Protein AF-A0A139RJH0-F1 (afdb_monomer_lite)

Radius of gyration: 20.24 Å; chains: 1; bounding box: 46×38×45 Å

Secondary structure (DSSP, 8-state):
-HHHHHHHHHHS-HHHHHHHHHHHHHHHTSS-GGG-S-B--SSS-TTGGG--B-GGGGSSEEEEEETTEEEEEETTHHHHHHHHHSSTTSPPPGGG-S-SS--S---SSS-GGGGTTTS--

Foldseek 3Di:
DVPVVVVVCVVQDPVNVVVVVVVVVCVLPVDDPVRDQFDFDDVDPPVRRPQGAGPQQAPAWDFDDDPPGTDTDGPNNVRVCCSRPNPNVDDDPPVPPDDPDDDPDDDPPDDPVVCPPVVDD

pLDDT: mean 90.68, std 8.39, range [44.88, 98.12]

Organism: Streptococcus oralis (NCBI:txid1303)

InterPro domains:
  IPR007074 LicD/FKTN/FKRP, nucleotidyltransferase domain [PF04991] (4-86)

Structure (mmCIF, N/CA/C/O backbone):
data_AF-A0A139RJH0-F1
#
_entry.id   AF-A0A139RJH0-F1
#
loop_
_atom_site.group_PDB
_atom_site.id
_atom_site.type_symbol
_atom_site.label_atom_id
_atom_site.label_alt_id
_atom_site.label_comp_id
_atom_site.label_asym_id
_atom_site.label_entity_id
_atom_site.label_seq_id
_atom_site.pdbx_PDB_ins_code
_atom_site.Cartn_x
_atom_site.Cartn_y
_atom_site.Cartn_z
_atom_site.occupancy
_atom_site.B_iso_or_equiv
_atom_site.auth_seq_id
_atom_site.auth_comp_id
_atom_site.auth_asym_id
_atom_site.auth_atom_id
_atom_site.pdbx_PDB_model_num
ATOM 1 N N . MET A 1 1 ? 5.305 -3.444 26.110 1.00 56.53 1 MET A N 1
ATOM 2 C CA . MET A 1 1 ? 5.715 -2.407 25.129 1.00 56.53 1 MET A CA 1
ATOM 3 C C . MET A 1 1 ? 5.312 -0.963 25.473 1.00 56.53 1 MET A C 1
ATOM 5 O O . MET A 1 1 ? 6.025 -0.068 25.047 1.00 56.53 1 MET A O 1
ATOM 9 N N . LYS A 1 2 ? 4.251 -0.681 26.254 1.00 60.97 2 LYS A N 1
ATOM 10 C CA . LYS A 1 2 ? 3.739 0.703 26.435 1.00 60.97 2 LYS A CA 1
ATOM 11 C C . LYS A 1 2 ? 4.718 1.724 27.060 1.00 60.97 2 LYS A C 1
ATOM 13 O O . LYS A 1 2 ? 4.670 2.893 26.694 1.00 60.97 2 LYS A O 1
ATOM 18 N N . TRP A 1 3 ? 5.611 1.313 27.965 1.00 79.38 3 TRP A N 1
ATOM 19 C CA . TRP A 1 3 ? 6.509 2.241 28.678 1.00 79.38 3 TRP A CA 1
ATOM 20 C C . TRP A 1 3 ? 7.730 2.671 27.859 1.00 79.38 3 TRP A C 1
ATOM 22 O O . TRP A 1 3 ? 8.054 3.854 27.836 1.00 79.38 3 TRP A O 1
ATOM 32 N N . GLY A 1 4 ? 8.358 1.742 27.130 1.00 85.06 4 GLY A N 1
ATOM 33 C CA . GLY A 1 4 ? 9.547 2.030 26.318 1.00 85.06 4 GLY A CA 1
ATOM 34 C C . GLY A 1 4 ? 9.275 3.076 25.236 1.00 85.06 4 GLY A C 1
ATOM 35 O O . GLY A 1 4 ? 9.994 4.066 25.145 1.00 85.06 4 GLY A O 1
ATOM 36 N N . SER A 1 5 ? 8.177 2.924 24.488 1.00 83.75 5 SER A N 1
ATOM 37 C CA . SER A 1 5 ? 7.770 3.910 23.479 1.00 83.75 5 SER A CA 1
ATOM 38 C C . SER A 1 5 ? 7.428 5.264 24.102 1.00 83.75 5 SER A C 1
ATOM 40 O O . SER A 1 5 ? 7.808 6.291 23.552 1.00 83.75 5 SER A O 1
ATOM 42 N N . ARG A 1 6 ? 6.763 5.295 25.268 1.00 86.06 6 ARG A N 1
ATOM 43 C CA . ARG A 1 6 ? 6.450 6.551 25.975 1.00 86.06 6 ARG A CA 1
ATOM 44 C C . ARG A 1 6 ? 7.705 7.291 26.422 1.00 86.06 6 ARG A C 1
ATOM 46 O O . ARG A 1 6 ? 7.779 8.500 26.234 1.00 86.06 6 ARG A O 1
ATOM 53 N N . ILE A 1 7 ? 8.678 6.572 26.978 1.00 90.75 7 ILE A N 1
ATOM 54 C CA . ILE A 1 7 ? 9.951 7.147 27.426 1.00 90.75 7 ILE A CA 1
ATOM 55 C C . ILE A 1 7 ? 10.744 7.661 26.222 1.00 90.75 7 ILE A C 1
ATOM 57 O O . ILE A 1 7 ? 11.125 8.827 26.202 1.00 90.75 7 ILE A O 1
ATOM 61 N N . LEU A 1 8 ? 10.920 6.843 25.180 1.00 86.81 8 LEU A N 1
ATOM 62 C CA . LEU A 1 8 ? 11.638 7.241 23.965 1.00 86.81 8 LEU A CA 1
ATOM 63 C C . LEU A 1 8 ? 10.989 8.449 23.287 1.00 86.81 8 LEU A C 1
ATOM 65 O O . LEU A 1 8 ? 11.678 9.405 22.937 1.00 86.81 8 LEU A O 1
ATOM 69 N N . LEU A 1 9 ? 9.662 8.455 23.139 1.00 87.12 9 LEU A N 1
ATOM 70 C CA . LEU A 1 9 ? 8.956 9.606 22.584 1.00 87.12 9 LEU A CA 1
ATOM 71 C C . LEU A 1 9 ? 9.117 10.827 23.496 1.00 87.12 9 LEU A C 1
ATOM 73 O O . LEU A 1 9 ? 9.416 11.904 22.990 1.00 87.12 9 LEU A O 1
ATOM 77 N N . GLY A 1 10 ? 9.003 10.679 24.816 1.00 88.06 10 GLY A N 1
ATOM 78 C CA . GLY A 1 10 ? 9.239 11.770 25.767 1.00 88.06 10 GLY A CA 1
ATOM 79 C C . GLY A 1 10 ? 10.627 12.406 25.629 1.00 88.06 10 GLY A C 1
ATOM 80 O O . GLY A 1 10 ? 10.745 13.626 25.671 1.00 88.06 10 GLY A O 1
ATOM 81 N N . LEU A 1 11 ? 11.657 11.592 25.381 1.00 91.12 11 LEU A N 1
ATOM 82 C CA . LEU A 1 11 ? 13.046 12.034 25.216 1.00 91.12 11 LEU A CA 1
ATOM 83 C C . LEU A 1 11 ? 13.375 12.581 23.821 1.00 91.12 11 LEU A C 1
ATOM 85 O O . LEU A 1 11 ? 14.413 13.214 23.651 1.00 91.12 11 LEU A O 1
ATOM 89 N N . THR A 1 12 ? 12.525 12.342 22.819 1.00 90.56 12 THR A N 1
ATOM 90 C CA . THR A 1 12 ? 12.788 12.737 21.428 1.00 90.56 12 THR A CA 1
ATOM 91 C C . THR A 1 12 ? 11.879 13.911 21.046 1.00 90.56 12 THR A C 1
ATOM 93 O O . THR A 1 12 ? 10.703 13.682 20.747 1.00 90.56 12 THR A O 1
ATOM 96 N N . PRO A 1 13 ? 12.365 15.169 21.024 1.00 93.31 13 PRO A N 1
ATOM 97 C CA . PRO A 1 13 ? 11.547 16.332 20.677 1.00 93.31 13 PRO A CA 1
ATOM 98 C C . PRO A 1 13 ? 10.949 16.230 19.271 1.00 93.31 13 PRO A C 1
ATOM 100 O O . PRO A 1 13 ? 11.552 15.631 18.379 1.00 93.31 13 PRO A O 1
ATOM 103 N N . LYS A 1 14 ? 9.796 16.874 19.032 1.00 90.75 14 LYS A N 1
ATOM 104 C CA . LYS A 1 14 ? 9.123 16.862 17.714 1.00 90.75 14 LYS A CA 1
ATOM 105 C C . LYS A 1 14 ? 10.055 17.285 16.568 1.00 90.75 14 LYS A C 1
ATOM 107 O O . LYS A 1 14 ? 10.044 16.652 15.518 1.00 90.75 14 LYS A O 1
ATOM 112 N N . SER A 1 15 ? 10.897 18.297 16.785 1.00 93.94 15 SER A N 1
ATOM 113 C CA . SER A 1 15 ? 11.880 18.767 15.798 1.00 93.94 15 SER A CA 1
ATOM 114 C C . SER A 1 15 ? 12.915 17.697 15.441 1.00 93.94 15 SER A C 1
ATOM 116 O O . SER A 1 15 ? 13.231 17.509 14.268 1.00 93.94 15 SER A O 1
ATOM 118 N N . LEU A 1 16 ? 13.410 16.951 16.432 1.00 93.50 16 LEU A N 1
ATOM 119 C CA . LEU A 1 16 ? 14.335 15.843 16.210 1.00 93.50 16 LEU A CA 1
ATOM 120 C C . LEU A 1 16 ? 13.649 14.686 15.475 1.00 93.50 16 LEU A C 1
ATOM 122 O O . LEU A 1 16 ? 14.216 14.169 14.517 1.00 93.50 16 LEU A O 1
ATOM 126 N N . ARG A 1 17 ? 12.414 14.330 15.855 1.00 91.88 17 ARG A N 1
ATOM 127 C CA . ARG A 1 17 ? 11.625 13.309 15.142 1.00 91.88 17 ARG A CA 1
ATOM 128 C C . ARG A 1 17 ? 11.448 13.671 13.669 1.00 91.88 17 ARG A C 1
ATOM 130 O O . ARG A 1 17 ? 11.677 12.830 12.809 1.00 91.88 17 ARG A O 1
ATOM 137 N N . TYR A 1 18 ? 11.115 14.929 13.385 1.00 93.38 18 TYR A N 1
ATOM 138 C CA . TYR A 1 18 ? 10.975 15.418 12.016 1.00 93.38 18 TYR A CA 1
ATOM 139 C C . TYR A 1 18 ? 12.293 15.335 11.234 1.00 93.38 18 TYR A C 1
ATOM 141 O O . TYR A 1 18 ? 12.306 14.885 10.094 1.00 93.38 18 TYR A O 1
ATOM 149 N N . ARG A 1 19 ? 13.428 15.691 11.852 1.00 95.31 19 ARG A N 1
ATOM 150 C CA . ARG A 1 19 ? 14.755 15.547 11.224 1.00 95.31 19 ARG A CA 1
ATOM 151 C C . ARG A 1 19 ? 15.108 14.091 10.923 1.00 95.31 19 ARG A C 1
ATOM 153 O O . ARG A 1 19 ? 15.648 13.818 9.855 1.00 95.31 19 ARG A O 1
ATOM 160 N N . ILE A 1 20 ? 14.811 13.173 11.846 1.00 92.81 20 ILE A N 1
ATOM 161 C CA . ILE A 1 20 ? 15.010 11.730 11.646 1.00 92.81 20 ILE A CA 1
ATOM 162 C C . ILE A 1 20 ? 14.152 11.251 10.472 1.00 92.81 20 ILE A C 1
ATOM 164 O O . ILE A 1 20 ? 14.680 10.611 9.569 1.00 92.81 20 ILE A O 1
ATOM 168 N N . TRP A 1 21 ? 12.870 11.628 10.450 1.00 90.62 21 TRP A N 1
ATOM 169 C CA . TRP A 1 21 ? 11.945 11.294 9.368 1.00 90.62 21 TRP A CA 1
ATOM 170 C C . TRP A 1 21 ? 12.433 11.807 8.010 1.00 90.62 21 TRP A C 1
ATOM 172 O O . TRP A 1 21 ? 12.612 11.014 7.094 1.00 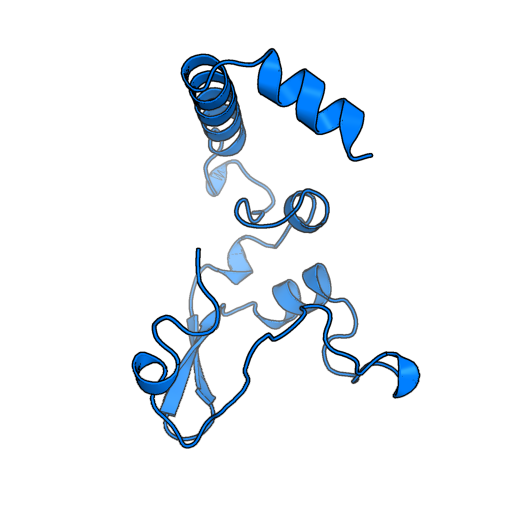90.62 21 TRP A O 1
ATOM 182 N N . LYS A 1 22 ? 12.747 13.105 7.887 1.00 94.19 22 LYS A N 1
ATOM 183 C CA . LYS A 1 22 ? 13.237 13.688 6.626 1.00 94.19 22 LYS A CA 1
ATOM 184 C C . LYS A 1 22 ? 14.547 13.058 6.155 1.00 94.19 22 LYS A C 1
ATOM 186 O O . LYS A 1 22 ? 14.768 12.958 4.952 1.00 94.19 22 LYS A O 1
ATOM 191 N N . LYS A 1 23 ? 15.425 12.646 7.079 1.00 95.44 23 LYS A N 1
ATOM 192 C CA . LYS A 1 23 ? 16.643 11.909 6.725 1.00 95.44 23 LYS A CA 1
ATOM 193 C C . LYS A 1 23 ? 16.303 10.519 6.186 1.00 95.44 23 LYS A C 1
ATOM 195 O O . LYS A 1 23 ? 16.835 10.158 5.147 1.00 95.44 23 LYS A O 1
ATOM 200 N N . ALA A 1 24 ? 15.440 9.767 6.868 1.00 91.00 24 ALA A N 1
ATOM 201 C CA . ALA A 1 24 ? 15.021 8.440 6.419 1.00 91.00 24 ALA A CA 1
ATOM 202 C C . ALA A 1 24 ? 14.351 8.506 5.040 1.00 91.00 24 ALA A C 1
ATOM 204 O O . ALA A 1 24 ? 14.772 7.801 4.135 1.00 91.00 24 ALA A O 1
ATOM 205 N N . GLU A 1 25 ? 13.407 9.431 4.858 1.00 89.88 25 GLU A N 1
ATOM 206 C CA . GLU A 1 25 ? 12.756 9.709 3.574 1.00 89.88 25 GLU A CA 1
ATOM 207 C C . GLU A 1 25 ? 13.790 9.976 2.473 1.00 89.88 25 GLU A C 1
ATOM 209 O O . GLU A 1 25 ? 13.771 9.296 1.456 1.00 89.88 25 GLU A O 1
ATOM 214 N N . LYS A 1 26 ? 14.756 10.878 2.706 1.00 93.81 26 LYS A N 1
ATOM 215 C CA . LYS A 1 26 ? 15.812 11.188 1.729 1.00 93.81 26 LYS A CA 1
ATOM 216 C C . LYS A 1 26 ? 16.642 9.963 1.332 1.00 93.81 26 LYS A C 1
ATOM 218 O O . LYS A 1 26 ? 16.982 9.831 0.162 1.00 93.81 26 LYS A O 1
ATOM 223 N N . GLU A 1 27 ? 17.016 9.114 2.288 1.00 92.94 27 GLU A N 1
ATOM 224 C CA . GLU A 1 27 ? 17.778 7.893 1.989 1.00 92.94 27 GLU A CA 1
ATOM 225 C C . GLU A 1 27 ? 16.923 6.871 1.228 1.00 92.94 27 GLU A C 1
ATOM 227 O O . GLU A 1 27 ? 17.411 6.223 0.306 1.00 92.94 27 GLU A O 1
ATOM 232 N N . MET A 1 28 ? 15.640 6.756 1.577 1.00 88.12 28 MET A N 1
ATOM 233 C CA . MET A 1 28 ? 14.709 5.804 0.968 1.00 88.12 28 MET A CA 1
ATOM 234 C C . MET A 1 28 ? 14.284 6.209 -0.447 1.00 88.12 28 MET A C 1
ATOM 236 O O . MET A 1 28 ? 14.033 5.339 -1.272 1.00 88.12 28 MET A O 1
ATOM 240 N N . THR A 1 29 ? 14.244 7.507 -0.754 1.00 90.25 29 THR A N 1
ATOM 241 C CA . THR A 1 29 ? 13.906 8.036 -2.087 1.00 90.25 29 THR A CA 1
ATOM 242 C C . THR A 1 29 ? 15.143 8.422 -2.903 1.00 90.25 29 THR A C 1
ATOM 244 O O . THR A 1 29 ? 15.036 9.194 -3.853 1.00 90.25 29 THR A O 1
ATOM 247 N N . LYS A 1 30 ? 16.338 7.974 -2.498 1.00 93.56 30 LYS A N 1
ATOM 248 C CA . LYS A 1 30 ? 17.605 8.375 -3.127 1.00 93.56 30 LYS A CA 1
ATOM 249 C C . LYS A 1 30 ? 17.759 7.847 -4.556 1.00 93.56 30 LYS A C 1
ATOM 251 O O . LYS A 1 30 ? 18.405 8.510 -5.361 1.00 93.56 30 LYS A O 1
ATOM 256 N N . TYR A 1 31 ? 17.214 6.667 -4.837 1.00 93.44 31 TYR A N 1
ATOM 257 C CA . TYR A 1 31 ? 17.360 5.974 -6.115 1.00 93.44 31 TYR A CA 1
ATOM 258 C C . TYR A 1 31 ? 16.076 6.100 -6.931 1.00 93.44 31 TYR A C 1
ATOM 260 O O . TYR A 1 31 ? 14.978 5.916 -6.404 1.00 93.44 31 TYR A O 1
ATOM 268 N N . GLY A 1 32 ? 16.218 6.436 -8.213 1.00 92.88 32 GLY A N 1
ATOM 269 C CA . GLY A 1 32 ? 15.096 6.461 -9.148 1.00 92.88 32 GLY A CA 1
ATOM 270 C C . GLY A 1 32 ? 14.724 5.064 -9.653 1.00 92.88 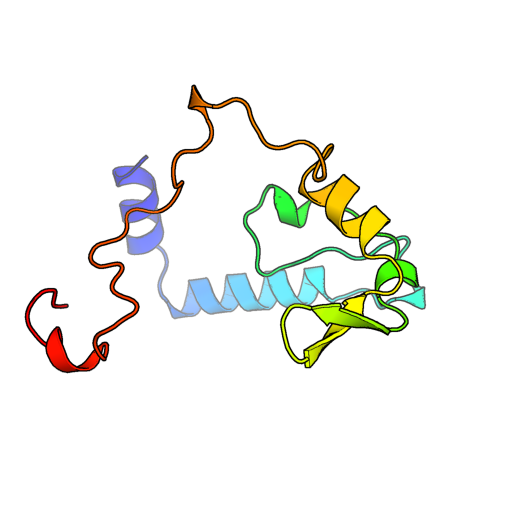32 GLY A C 1
ATOM 271 O O . GLY A 1 32 ? 15.418 4.082 -9.386 1.00 92.88 32 GLY A O 1
ATOM 272 N N . LEU A 1 33 ? 13.653 4.981 -10.450 1.00 91.88 33 LEU A N 1
ATOM 273 C CA . LEU A 1 33 ? 13.196 3.715 -11.044 1.00 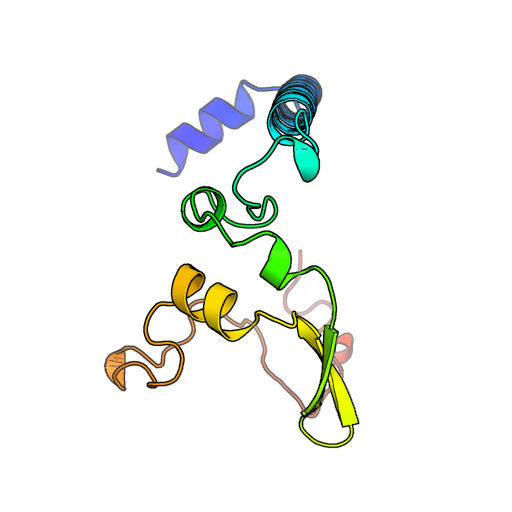91.88 33 LEU A CA 1
ATOM 274 C C . LEU A 1 33 ? 14.280 3.048 -11.906 1.00 91.88 33 LEU A C 1
ATOM 276 O O . LEU A 1 33 ? 14.469 1.844 -11.822 1.00 91.88 33 LEU A O 1
ATOM 280 N N . ALA A 1 34 ? 15.037 3.833 -12.678 1.00 93.75 34 ALA A N 1
ATOM 281 C CA . ALA A 1 34 ? 16.094 3.322 -13.556 1.00 93.75 34 ALA A CA 1
ATOM 282 C C . ALA A 1 34 ? 17.297 2.716 -12.804 1.00 93.75 34 ALA A C 1
ATOM 284 O O . ALA A 1 34 ? 18.052 1.937 -13.375 1.00 93.75 34 ALA A O 1
ATOM 285 N N . GLU A 1 35 ? 17.486 3.087 -11.536 1.00 95.81 35 GLU A N 1
ATOM 286 C CA . GLU A 1 35 ? 18.584 2.617 -10.681 1.00 95.81 35 GLU A CA 1
ATOM 287 C C . GLU A 1 35 ? 18.134 1.524 -9.702 1.00 95.81 35 GLU A C 1
ATOM 289 O O . GLU A 1 35 ? 18.931 1.055 -8.889 1.00 95.81 35 GLU A O 1
ATOM 294 N N . SER A 1 36 ? 16.858 1.136 -9.754 1.00 94.75 36 SER A N 1
ATOM 295 C CA . SER A 1 36 ? 16.244 0.206 -8.810 1.00 94.75 36 SER A CA 1
ATOM 296 C C . SER A 1 36 ? 15.829 -1.083 -9.513 1.00 94.75 36 SER A C 1
ATOM 298 O O . SER A 1 36 ? 15.366 -1.071 -10.648 1.00 94.75 36 SER A O 1
ATOM 300 N N . ASP A 1 37 ? 15.948 -2.212 -8.819 1.00 94.56 37 ASP A N 1
ATOM 301 C CA . ASP A 1 37 ? 15.468 -3.518 -9.292 1.00 94.56 37 ASP A CA 1
ATOM 302 C C . ASP A 1 37 ? 14.045 -3.844 -8.789 1.00 94.56 37 ASP A C 1
ATOM 304 O O . ASP A 1 37 ? 13.554 -4.965 -8.938 1.00 94.56 37 ASP A O 1
ATOM 308 N N . GLY A 1 38 ? 13.384 -2.866 -8.166 1.00 94.75 38 GLY A N 1
ATOM 309 C CA . GLY A 1 38 ? 12.049 -2.975 -7.600 1.00 94.75 38 GLY A CA 1
ATOM 310 C C . GLY A 1 38 ? 11.617 -1.691 -6.897 1.00 94.75 38 GLY A C 1
ATOM 311 O O . GLY A 1 38 ? 12.398 -0.757 -6.730 1.00 94.75 38 GLY A O 1
ATOM 312 N N . ILE A 1 39 ? 10.362 -1.661 -6.463 1.00 94.06 39 ILE A N 1
ATOM 313 C CA . ILE A 1 39 ? 9.775 -0.571 -5.680 1.00 94.06 39 ILE A CA 1
ATOM 314 C C . ILE A 1 39 ? 9.137 -1.133 -4.408 1.00 94.06 39 ILE A C 1
ATOM 316 O O . ILE A 1 39 ? 8.778 -2.308 -4.345 1.00 94.06 39 ILE A O 1
ATOM 320 N N . THR A 1 40 ? 9.009 -0.307 -3.374 1.00 92.81 40 THR A N 1
ATOM 321 C CA . THR A 1 40 ? 8.335 -0.666 -2.123 1.00 92.81 40 THR A CA 1
ATOM 322 C C . THR A 1 40 ? 7.443 0.472 -1.641 1.00 92.81 40 THR A C 1
ATOM 324 O O . THR A 1 40 ? 7.595 1.621 -2.061 1.00 92.81 40 THR A O 1
ATOM 327 N N . GLU A 1 41 ? 6.501 0.151 -0.762 1.00 88.50 41 GLU A N 1
ATOM 328 C CA . GLU A 1 41 ? 5.576 1.109 -0.165 1.00 88.50 41 GLU A CA 1
ATOM 329 C C . GLU A 1 41 ? 6.124 1.666 1.156 1.00 88.50 41 GLU A C 1
ATOM 331 O O . GLU A 1 41 ? 6.676 0.937 1.982 1.00 88.50 41 GLU A O 1
ATOM 336 N N . LEU A 1 42 ? 5.966 2.976 1.371 1.00 86.00 42 LEU A N 1
ATOM 337 C CA . LEU A 1 42 ? 6.490 3.669 2.560 1.00 86.00 42 LEU A CA 1
ATOM 338 C C . LEU A 1 42 ? 5.403 4.107 3.549 1.00 86.00 42 LEU A C 1
ATOM 340 O O . LEU A 1 42 ? 5.715 4.610 4.626 1.00 86.00 42 LEU A O 1
ATOM 344 N N . CYS A 1 43 ? 4.133 3.943 3.182 1.00 81.75 43 CYS A N 1
ATOM 345 C CA . CYS A 1 43 ? 2.976 4.302 4.003 1.00 81.75 43 CYS A CA 1
ATOM 346 C C . CYS A 1 43 ? 2.517 3.173 4.940 1.00 81.75 43 CYS A C 1
ATOM 348 O O . CYS A 1 43 ? 1.639 3.394 5.773 1.00 81.75 43 CYS A O 1
ATOM 350 N N . SER A 1 44 ? 3.129 1.995 4.834 1.00 84.06 44 SER A N 1
ATOM 351 C CA . SER A 1 44 ? 2.738 0.796 5.571 1.00 84.06 44 SER A CA 1
ATOM 352 C C . SER A 1 44 ? 3.732 0.462 6.684 1.00 84.06 44 SER A C 1
ATOM 354 O O . SER A 1 44 ? 4.823 1.023 6.782 1.00 84.06 44 SER A O 1
ATOM 356 N N . GLY A 1 45 ? 3.345 -0.448 7.581 1.00 83.31 45 GLY A N 1
ATOM 357 C CA . GLY A 1 45 ? 4.208 -0.858 8.688 1.00 83.31 45 GLY A CA 1
ATOM 358 C C . GLY A 1 45 ? 5.516 -1.522 8.215 1.00 83.31 45 GLY A C 1
ATOM 359 O O . GLY A 1 45 ? 5.596 -1.994 7.081 1.00 83.31 45 GLY A O 1
ATOM 360 N N . PRO A 1 46 ? 6.527 -1.666 9.097 1.00 82.62 46 PRO A N 1
ATOM 361 C CA . PRO A 1 46 ? 7.846 -2.201 8.734 1.00 82.62 46 PRO A CA 1
ATOM 362 C C . PRO A 1 46 ? 7.859 -3.598 8.098 1.00 82.62 46 PRO A C 1
ATOM 364 O O . PRO A 1 46 ? 8.879 -3.985 7.537 1.00 82.62 46 PRO A O 1
ATOM 367 N N . GLY A 1 47 ? 6.778 -4.376 8.230 1.00 85.94 47 GLY A N 1
ATOM 368 C CA . GLY A 1 47 ? 6.610 -5.640 7.510 1.00 85.94 47 GLY A CA 1
ATOM 369 C C . GLY A 1 47 ? 6.457 -5.413 6.006 1.00 85.94 47 GLY A C 1
ATOM 370 O O . GLY A 1 47 ? 7.258 -5.924 5.233 1.00 85.94 47 GLY A O 1
ATOM 371 N N . TYR A 1 48 ? 5.502 -4.570 5.614 1.00 88.19 48 TYR A N 1
ATOM 372 C CA . TYR A 1 48 ? 5.214 -4.234 4.217 1.00 88.19 48 TYR A CA 1
ATOM 373 C C . TYR A 1 48 ? 6.334 -3.429 3.553 1.00 88.19 48 TYR A C 1
ATOM 375 O O . TYR A 1 48 ? 6.651 -3.668 2.396 1.00 88.19 48 TYR A O 1
ATOM 383 N N . MET A 1 49 ? 7.021 -2.556 4.298 1.00 89.19 49 MET A N 1
ATOM 384 C CA . MET A 1 49 ? 8.169 -1.789 3.776 1.00 89.19 49 MET A CA 1
ATOM 385 C C . MET A 1 49 ? 9.357 -2.663 3.329 1.00 89.19 49 MET A C 1
ATOM 387 O O . MET A 1 49 ? 10.327 -2.155 2.771 1.00 89.19 49 MET A O 1
ATOM 391 N N . ARG A 1 50 ? 9.342 -3.967 3.636 1.00 89.38 50 ARG A N 1
ATOM 392 C CA . ARG A 1 50 ? 10.350 -4.936 3.176 1.00 89.38 50 ARG A CA 1
ATOM 393 C C . ARG A 1 50 ? 9.948 -5.628 1.879 1.00 89.38 50 ARG A C 1
ATOM 395 O O . ARG A 1 50 ? 10.795 -6.278 1.270 1.00 89.38 50 ARG A O 1
ATOM 402 N N . ASN A 1 51 ? 8.684 -5.523 1.479 1.00 94.69 51 ASN A N 1
ATOM 403 C CA . ASN A 1 51 ? 8.210 -6.105 0.237 1.00 94.69 51 ASN A CA 1
ATOM 404 C C . ASN A 1 51 ? 8.887 -5.394 -0.929 1.00 94.69 51 ASN A C 1
ATOM 406 O O . ASN A 1 51 ? 8.979 -4.168 -0.945 1.00 94.69 51 ASN A O 1
ATOM 410 N N . LYS A 1 52 ? 9.351 -6.166 -1.908 1.00 95.31 52 LYS A N 1
ATOM 411 C CA . LYS A 1 52 ? 9.895 -5.637 -3.154 1.00 95.31 52 LYS A CA 1
ATOM 412 C C . LYS A 1 52 ? 8.961 -6.033 -4.283 1.00 95.31 52 LYS A C 1
ATOM 414 O O . LYS A 1 52 ? 8.824 -7.215 -4.583 1.00 95.31 52 LYS A O 1
ATOM 419 N N . TYR A 1 53 ? 8.336 -5.040 -4.891 1.00 96.25 53 TYR A N 1
ATOM 420 C CA . TYR A 1 53 ? 7.409 -5.209 -5.997 1.00 96.25 53 TYR A CA 1
ATOM 421 C C . TYR A 1 53 ? 8.124 -4.939 -7.332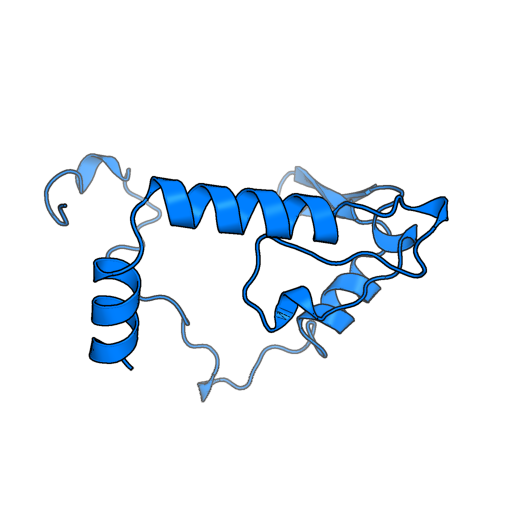 1.00 96.25 53 TYR A C 1
ATOM 423 O O . TYR A 1 53 ? 8.998 -4.064 -7.387 1.00 96.25 53 TYR A O 1
ATOM 431 N N . PRO A 1 54 ? 7.764 -5.636 -8.424 1.00 96.94 54 PRO A N 1
ATOM 432 C CA . PRO A 1 54 ? 8.257 -5.296 -9.755 1.00 96.94 54 PRO A CA 1
ATOM 433 C C . PRO A 1 54 ? 7.804 -3.888 -10.152 1.00 96.94 54 PRO A C 1
ATOM 435 O O . PRO A 1 54 ? 6.618 -3.581 -10.028 1.00 96.94 54 PRO A O 1
ATOM 438 N N . ILE A 1 55 ? 8.716 -3.062 -10.671 1.00 96.56 55 ILE A N 1
ATOM 439 C CA . ILE A 1 55 ? 8.418 -1.687 -11.120 1.00 96.56 55 ILE A CA 1
ATOM 440 C C . ILE A 1 55 ? 7.285 -1.678 -12.156 1.00 96.56 55 ILE A C 1
ATOM 442 O O . ILE A 1 55 ? 6.335 -0.912 -12.010 1.00 96.56 55 ILE A O 1
ATOM 446 N N . ALA A 1 56 ? 7.329 -2.619 -13.106 1.00 96.44 56 ALA A N 1
ATOM 447 C CA . ALA A 1 56 ? 6.311 -2.814 -14.139 1.00 96.44 56 ALA A CA 1
ATOM 448 C C . ALA A 1 56 ? 4.883 -2.983 -13.596 1.00 96.44 56 ALA A C 1
ATOM 450 O O . ALA A 1 56 ? 3.919 -2.716 -14.304 1.00 96.44 56 ALA A O 1
ATOM 451 N N . SER A 1 57 ? 4.722 -3.374 -12.326 1.00 96.88 57 SER A N 1
ATOM 452 C CA . SER A 1 57 ? 3.395 -3.518 -11.718 1.00 96.88 57 SER A CA 1
ATOM 453 C C . SER A 1 57 ? 2.631 -2.197 -11.620 1.00 96.88 57 SER A C 1
ATOM 455 O O . SER A 1 57 ? 1.410 -2.224 -11.483 1.00 96.88 57 SER A O 1
ATOM 457 N N . PHE A 1 58 ? 3.341 -1.065 -11.689 1.00 95.62 58 PHE A N 1
ATOM 458 C CA . PHE A 1 58 ? 2.809 0.285 -11.499 1.00 95.62 58 PHE A CA 1
ATOM 459 C C . PHE A 1 58 ? 3.038 1.207 -12.706 1.00 95.62 58 PHE A C 1
ATOM 461 O O . PHE A 1 58 ? 2.825 2.411 -12.590 1.00 95.62 58 PHE A O 1
ATOM 468 N N . GLU A 1 59 ? 3.503 0.678 -13.842 1.00 95.94 59 GLU A N 1
ATOM 469 C CA . GLU A 1 59 ? 3.784 1.484 -15.043 1.00 95.94 59 GLU A CA 1
ATOM 470 C C . GLU A 1 59 ? 2.514 1.984 -15.737 1.00 95.94 59 GLU A C 1
ATOM 472 O O . GLU A 1 59 ? 2.547 3.016 -16.404 1.00 95.94 59 GLU A O 1
ATOM 477 N N . ASP A 1 60 ? 1.400 1.278 -15.550 1.00 97.94 60 ASP A N 1
ATOM 478 C CA . ASP A 1 60 ? 0.102 1.645 -16.101 1.00 97.94 60 ASP A CA 1
ATOM 479 C C . ASP A 1 60 ? -1.039 1.180 -15.183 1.00 97.94 60 ASP A C 1
ATOM 481 O O . ASP A 1 60 ? -0.828 0.536 -14.145 1.00 97.94 60 ASP A O 1
ATOM 485 N N . ASN A 1 61 ? -2.264 1.507 -15.576 1.00 97.31 61 ASN A N 1
ATOM 486 C CA . ASN A 1 61 ? -3.489 1.112 -14.911 1.00 97.31 61 ASN A CA 1
ATOM 487 C C . ASN A 1 61 ? -4.439 0.367 -15.858 1.00 97.31 61 ASN A C 1
ATOM 489 O O . ASN A 1 61 ? -4.443 0.559 -17.069 1.00 97.31 61 ASN A O 1
ATOM 493 N N . LEU A 1 62 ? -5.261 -0.493 -15.267 1.00 97.75 62 LEU A N 1
ATOM 494 C CA . LEU A 1 62 ? -6.369 -1.170 -15.923 1.00 97.75 62 LEU A CA 1
ATOM 495 C C . LEU A 1 62 ? -7.663 -0.650 -15.314 1.00 97.75 62 LEU A C 1
ATOM 497 O O . LEU A 1 62 ? -7.798 -0.628 -14.092 1.00 97.75 62 LEU A O 1
ATOM 501 N N . PHE A 1 63 ? -8.621 -0.273 -16.152 1.00 98.06 63 PHE A N 1
ATOM 502 C CA . PHE A 1 63 ? -9.979 0.002 -15.702 1.00 98.06 63 PHE A CA 1
ATOM 503 C C . PHE A 1 63 ? -10.760 -1.303 -15.702 1.00 98.06 63 PHE A C 1
ATOM 505 O O . PHE A 1 63 ? -10.902 -1.944 -16.743 1.00 98.06 63 PHE A O 1
ATOM 512 N N . LEU A 1 64 ? -11.224 -1.717 -14.524 1.00 97.00 64 LEU A N 1
ATOM 513 C CA . LEU A 1 64 ? -12.064 -2.898 -14.371 1.00 97.00 64 LEU A CA 1
ATOM 514 C C . LEU A 1 64 ? -13.425 -2.516 -13.782 1.00 97.00 64 LEU A C 1
ATOM 516 O O . LEU A 1 64 ? -13.488 -1.617 -12.937 1.00 97.00 64 LEU A O 1
ATOM 520 N N . PRO A 1 65 ? -14.504 -3.220 -14.167 1.00 97.81 65 PRO A N 1
ATOM 521 C CA . PRO A 1 65 ? -15.792 -3.087 -13.506 1.00 97.81 65 PRO A CA 1
ATOM 522 C C . PRO A 1 65 ? -15.665 -3.444 -12.024 1.00 97.81 65 PRO A C 1
ATOM 524 O O . PRO A 1 65 ? -15.244 -4.546 -11.669 1.00 97.81 65 PRO A O 1
ATOM 527 N N . PHE A 1 66 ? -16.053 -2.516 -11.160 1.00 96.69 66 PHE A N 1
ATOM 528 C CA . PHE A 1 66 ? -16.143 -2.720 -9.726 1.00 96.69 66 PHE A CA 1
ATOM 529 C C . PHE A 1 66 ? -17.431 -2.073 -9.225 1.00 96.69 66 PHE A C 1
ATOM 531 O O . PHE A 1 66 ? -17.615 -0.858 -9.301 1.00 96.69 66 PHE A O 1
ATOM 538 N N . GLU A 1 67 ? -18.344 -2.915 -8.742 1.00 94.81 67 GLU A N 1
ATOM 539 C CA . GLU A 1 67 ? -19.716 -2.523 -8.417 1.00 94.81 67 GLU A CA 1
ATOM 540 C C . GLU A 1 67 ? -20.399 -1.805 -9.601 1.00 94.81 67 GLU A C 1
ATOM 542 O O . GLU A 1 67 ? -20.517 -2.378 -10.684 1.00 94.81 67 GLU A O 1
ATOM 547 N N . GLY A 1 68 ? -20.879 -0.574 -9.404 1.00 96.44 68 GLY A N 1
ATOM 548 C CA . GLY A 1 68 ? -21.601 0.213 -10.406 1.00 96.44 68 GLY A CA 1
ATOM 549 C C . GLY A 1 68 ? -20.732 1.143 -11.260 1.00 96.44 68 GLY A C 1
ATOM 550 O O . GLY A 1 68 ? -21.284 2.014 -11.928 1.00 96.44 68 GLY A O 1
ATOM 551 N N . THR A 1 69 ? -19.402 1.024 -11.215 1.00 97.25 69 THR A N 1
ATOM 552 C CA . THR A 1 69 ? -18.475 1.907 -11.945 1.00 97.25 69 THR A CA 1
ATOM 553 C C . THR A 1 69 ? -17.241 1.149 -12.434 1.00 97.25 69 THR A C 1
ATOM 555 O O . THR A 1 69 ? -17.000 0.009 -12.045 1.00 97.25 69 THR A O 1
ATOM 558 N N . GLU A 1 70 ? -16.433 1.777 -13.284 1.00 98.06 70 GLU A N 1
ATOM 559 C CA . GLU A 1 70 ? -15.078 1.306 -13.576 1.00 98.06 70 GLU A CA 1
ATOM 560 C C . GLU A 1 70 ? -14.083 1.943 -12.603 1.00 98.06 70 GLU A C 1
ATOM 562 O O . GLU A 1 70 ? -14.163 3.142 -12.323 1.00 98.06 70 GLU A O 1
ATOM 567 N N . MET A 1 71 ? -13.150 1.142 -12.087 1.00 97.88 71 MET A N 1
ATOM 568 C CA . MET A 1 71 ? -12.097 1.590 -11.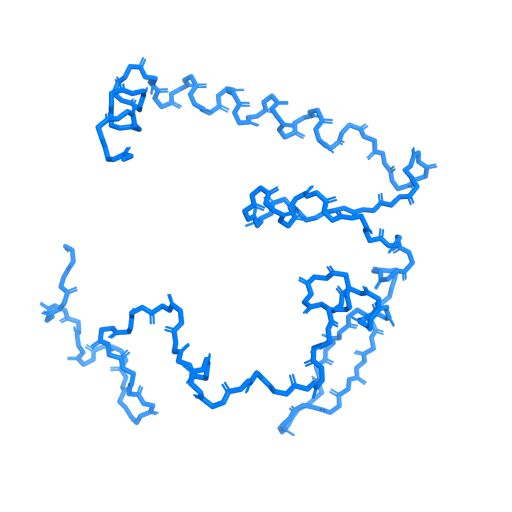177 1.00 97.88 71 MET A CA 1
ATOM 569 C C . MET A 1 71 ? -10.715 1.301 -11.771 1.00 97.88 71 MET A C 1
ATOM 571 O O . MET A 1 71 ? -10.500 0.197 -12.281 1.00 97.88 71 MET A O 1
ATOM 575 N N . PRO A 1 72 ? -9.765 2.250 -11.688 1.00 97.81 72 PRO A N 1
ATOM 576 C CA . PRO A 1 72 ? -8.391 2.008 -12.091 1.00 97.81 72 PRO A CA 1
ATOM 577 C C . PRO A 1 72 ? -7.674 1.162 -11.035 1.00 97.81 72 PRO A C 1
ATOM 579 O O . PRO A 1 72 ? -7.699 1.471 -9.843 1.00 97.81 72 PRO A O 1
ATOM 582 N N . ILE A 1 73 ? -6.976 0.125 -11.480 1.00 97.19 73 ILE A N 1
ATOM 583 C CA . ILE A 1 73 ? -6.079 -0.685 -10.652 1.00 97.19 73 ILE A CA 1
ATOM 584 C C . ILE A 1 73 ? -4.694 -0.772 -11.301 1.00 97.19 73 ILE A C 1
ATOM 586 O O . ILE A 1 73 ? -4.592 -0.599 -12.514 1.00 97.19 73 ILE A O 1
ATOM 590 N N . PRO A 1 74 ? -3.617 -1.060 -10.547 1.00 97.19 74 PRO A N 1
ATOM 591 C CA . PRO A 1 74 ? -2.294 -1.250 -11.137 1.00 97.19 74 PRO A CA 1
ATOM 592 C C . PRO A 1 74 ? -2.286 -2.399 -12.154 1.00 97.19 74 PRO A C 1
ATOM 594 O O . PRO A 1 74 ? -2.860 -3.458 -11.896 1.00 97.19 74 PRO A O 1
ATOM 597 N N . VAL A 1 75 ? -1.592 -2.233 -13.282 1.00 98.12 75 VAL A N 1
ATOM 598 C CA . VAL A 1 75 ? -1.497 -3.278 -14.319 1.00 98.12 75 VAL A CA 1
ATOM 599 C C . VAL A 1 75 ? -0.928 -4.602 -13.790 1.00 98.12 75 VAL A C 1
ATOM 601 O O . VAL A 1 75 ? -1.357 -5.673 -14.212 1.00 98.12 75 VAL A O 1
ATOM 604 N N . GLY A 1 76 ? -0.024 -4.554 -12.806 1.00 97.88 76 GLY A N 1
ATOM 605 C CA . GLY A 1 76 ? 0.498 -5.738 -12.115 1.00 97.88 76 GLY A CA 1
ATOM 606 C C . GLY A 1 76 ? -0.169 -6.026 -10.772 1.00 97.88 76 GLY A C 1
ATOM 607 O O . GLY A 1 76 ? 0.516 -6.481 -9.854 1.00 97.88 76 GLY A O 1
ATOM 608 N N . TYR A 1 77 ? -1.473 -5.759 -10.629 1.00 97.38 77 TYR A N 1
ATOM 609 C CA . TYR A 1 77 ? -2.209 -5.966 -9.375 1.00 97.38 77 TYR A CA 1
ATOM 610 C C . TYR A 1 77 ? -1.994 -7.365 -8.771 1.00 97.38 77 TYR A C 1
ATOM 612 O O . TYR A 1 77 ? -1.822 -7.474 -7.561 1.00 97.38 77 TYR A O 1
ATOM 620 N N . ASP A 1 78 ? -1.938 -8.431 -9.581 1.00 97.81 78 ASP A N 1
ATOM 621 C CA . ASP A 1 78 ? -1.753 -9.796 -9.067 1.00 97.81 78 ASP A CA 1
ATOM 622 C C . ASP A 1 78 ? -0.382 -9.965 -8.394 1.00 97.81 78 ASP A C 1
ATOM 624 O O . ASP A 1 78 ? -0.295 -10.501 -7.290 1.00 97.81 78 ASP A O 1
ATOM 628 N N . ALA A 1 79 ? 0.687 -9.430 -8.995 1.00 97.56 79 ALA A N 1
ATOM 629 C CA . ALA A 1 79 ? 2.028 -9.472 -8.410 1.00 97.56 79 ALA A CA 1
ATOM 630 C C . ALA A 1 79 ? 2.089 -8.695 -7.087 1.00 97.56 79 ALA A C 1
ATOM 632 O O . ALA A 1 79 ? 2.698 -9.159 -6.118 1.00 97.56 79 ALA A O 1
ATOM 633 N N . TYR A 1 80 ? 1.424 -7.537 -7.032 1.00 96.12 80 TYR A N 1
ATOM 634 C CA . TYR A 1 80 ? 1.299 -6.752 -5.808 1.00 96.12 80 TYR A CA 1
ATOM 635 C C . TYR A 1 80 ? 0.555 -7.531 -4.716 1.00 96.12 80 TYR A C 1
ATOM 637 O O . TYR A 1 80 ? 1.104 -7.745 -3.635 1.00 96.12 80 TYR A O 1
ATOM 645 N N . LEU A 1 81 ? -0.654 -8.020 -5.009 1.00 96.31 81 LEU A N 1
ATOM 646 C CA . LEU A 1 81 ? -1.516 -8.690 -4.033 1.00 96.31 81 LEU A CA 1
ATOM 647 C C . LEU A 1 81 ? -0.904 -9.997 -3.522 1.00 96.31 81 LEU A C 1
ATOM 649 O O . LEU A 1 81 ? -0.956 -10.262 -2.323 1.00 96.31 81 LEU A O 1
ATOM 653 N N . ARG A 1 82 ? -0.247 -10.783 -4.384 1.00 97.12 82 ARG A N 1
ATOM 654 C CA . ARG A 1 82 ? 0.480 -11.989 -3.953 1.00 97.12 82 ARG A CA 1
ATOM 655 C C . ARG A 1 82 ? 1.664 -11.676 -3.055 1.00 97.12 82 ARG A C 1
ATOM 657 O O . ARG A 1 82 ? 1.907 -12.402 -2.097 1.00 97.12 82 ARG A O 1
ATOM 664 N N . THR A 1 83 ? 2.393 -10.603 -3.345 1.00 95.88 83 THR A N 1
ATOM 665 C CA . THR A 1 83 ? 3.535 -10.189 -2.521 1.00 95.88 83 THR A CA 1
ATOM 666 C C . THR A 1 83 ? 3.068 -9.660 -1.163 1.00 95.88 83 THR A C 1
ATOM 668 O O . THR A 1 83 ? 3.665 -9.983 -0.140 1.00 95.88 83 THR A O 1
ATOM 671 N N . ALA A 1 84 ? 1.991 -8.872 -1.139 1.00 93.75 84 ALA A N 1
ATOM 672 C CA . ALA A 1 84 ? 1.469 -8.248 0.071 1.00 93.75 84 ALA A CA 1
ATOM 673 C C . ALA A 1 84 ? 0.683 -9.222 0.967 1.00 93.75 84 ALA A C 1
ATOM 675 O O . ALA A 1 84 ? 0.846 -9.202 2.186 1.00 93.75 84 ALA A O 1
ATOM 676 N N . PHE A 1 85 ? -0.150 -10.077 0.370 1.00 92.12 85 PHE A N 1
ATOM 677 C CA . PHE A 1 85 ? -1.160 -10.870 1.081 1.00 92.12 85 PHE A CA 1
ATOM 678 C C . PHE A 1 85 ? -1.027 -12.386 0.878 1.00 92.12 85 PHE A C 1
ATOM 680 O O . PHE A 1 85 ? -1.703 -13.154 1.559 1.00 92.12 85 PHE A O 1
ATOM 687 N N . GLY A 1 86 ? -0.149 -12.848 -0.018 1.00 94.56 86 GLY A N 1
ATOM 688 C CA . GLY A 1 86 ? 0.006 -14.269 -0.323 1.00 94.56 86 GLY A CA 1
ATOM 689 C C . GLY A 1 86 ? -1.158 -14.811 -1.155 1.00 94.56 86 GLY A C 1
ATOM 690 O O . GLY A 1 86 ? -1.413 -14.345 -2.267 1.00 94.56 86 GLY A O 1
ATOM 691 N N . ASP A 1 87 ? -1.854 -15.823 -0.639 1.00 96.50 87 ASP A N 1
ATOM 692 C CA . ASP A 1 87 ? -3.059 -16.359 -1.279 1.00 96.50 87 ASP A CA 1
ATOM 693 C C . ASP A 1 87 ? -4.271 -15.454 -1.009 1.00 96.50 87 ASP A C 1
ATOM 695 O O . ASP A 1 87 ? -5.102 -15.724 -0.147 1.00 96.50 87 ASP A O 1
ATOM 699 N N . TYR A 1 88 ? -4.330 -14.337 -1.731 1.00 95.44 88 TYR A N 1
ATOM 700 C CA . TYR A 1 88 ? -5.319 -13.279 -1.510 1.00 95.44 88 TYR A CA 1
ATOM 701 C C . TYR A 1 88 ? -6.722 -13.598 -2.049 1.00 95.44 88 TYR A C 1
ATOM 703 O O . TYR A 1 88 ? -7.673 -12.889 -1.727 1.00 95.44 88 TYR A O 1
ATOM 711 N N . MET A 1 89 ? -6.858 -14.633 -2.884 1.00 96.12 89 MET A N 1
ATOM 712 C CA . MET A 1 89 ? -8.135 -15.012 -3.506 1.00 96.12 89 MET A CA 1
ATOM 713 C C . MET A 1 89 ? -8.915 -16.030 -2.674 1.00 96.12 89 MET A C 1
ATOM 715 O O . MET A 1 89 ? -10.121 -16.183 -2.867 1.00 96.12 89 MET A O 1
ATOM 719 N N . THR A 1 90 ? -8.244 -16.715 -1.749 1.00 96.44 90 THR A N 1
ATOM 720 C CA . THR A 1 90 ? -8.884 -17.642 -0.819 1.00 96.44 90 THR A CA 1
ATOM 721 C C . THR A 1 90 ? -9.246 -16.890 0.462 1.00 96.44 90 THR A C 1
ATOM 723 O O . THR A 1 90 ? -8.351 -16.393 1.151 1.00 96.44 90 THR A O 1
ATOM 726 N N . PRO A 1 91 ? -10.537 -16.807 0.833 1.00 93.38 91 PRO A N 1
ATOM 727 C CA . PRO A 1 91 ? -10.926 -16.218 2.106 1.00 93.38 91 PRO A CA 1
ATOM 728 C C . PRO A 1 91 ? -10.234 -16.930 3.278 1.00 93.38 91 PRO A C 1
ATOM 730 O O . PRO A 1 91 ? -10.073 -18.155 3.243 1.00 93.38 91 PRO A O 1
ATOM 733 N N . PRO A 1 92 ? -9.855 -16.209 4.347 1.00 92.00 92 PRO A N 1
ATOM 734 C CA . PRO A 1 92 ? -9.276 -16.850 5.516 1.00 92.00 92 PRO A CA 1
ATOM 735 C C . PRO A 1 92 ? -10.297 -17.802 6.173 1.00 92.00 92 PRO A C 1
ATOM 737 O O . PRO A 1 92 ? -11.506 -17.642 5.982 1.00 92.00 92 PRO A O 1
ATOM 740 N N . PRO A 1 93 ? -9.845 -18.781 6.976 1.00 95.19 93 PRO A N 1
ATOM 741 C CA . PRO A 1 93 ? -10.725 -19.630 7.781 1.00 95.19 93 PRO A CA 1
ATOM 742 C C . PRO A 1 93 ? -11.743 -18.826 8.608 1.00 95.19 93 PRO A C 1
ATOM 744 O O . PRO A 1 93 ? -11.447 -17.709 9.029 1.00 95.19 93 PRO A O 1
ATOM 747 N N . ALA A 1 94 ? -12.934 -19.385 8.853 1.00 95.31 94 ALA A N 1
ATOM 748 C CA . ALA A 1 94 ? -14.057 -18.668 9.474 1.00 95.31 94 ALA A CA 1
ATOM 749 C C . ALA A 1 94 ? -13.728 -18.059 10.852 1.00 95.31 94 ALA A C 1
ATOM 751 O O . ALA A 1 94 ? -14.173 -16.962 11.166 1.00 95.31 94 ALA A O 1
ATOM 752 N N . ASP A 1 95 ? -12.895 -18.728 11.650 1.00 95.06 95 ASP A N 1
ATOM 753 C CA . ASP A 1 95 ? -12.411 -18.245 12.951 1.00 95.06 95 ASP A CA 1
ATOM 754 C C . ASP A 1 95 ? -11.472 -17.031 12.844 1.00 95.06 95 ASP A C 1
ATOM 756 O O . ASP A 1 95 ? -11.248 -16.324 13.826 1.00 95.06 95 ASP A O 1
ATOM 760 N N . LYS A 1 96 ? -10.936 -16.774 11.647 1.00 91.94 96 LYS A N 1
ATOM 761 C CA . LYS A 1 96 ? -10.077 -15.633 11.315 1.00 91.94 96 LYS A CA 1
ATOM 762 C C . LYS A 1 96 ? -10.783 -14.567 10.480 1.00 91.94 96 LYS A C 1
ATOM 764 O O . LYS A 1 96 ? -10.178 -13.533 10.212 1.00 91.94 96 LYS A O 1
ATOM 769 N N . GLN A 1 97 ? -12.046 -14.769 10.102 1.00 92.00 97 GLN A N 1
ATOM 770 C CA . GLN A 1 97 ? -12.886 -13.749 9.458 1.00 92.00 97 GLN A CA 1
ATOM 771 C C . GLN A 1 97 ? -13.439 -12.763 10.501 1.00 92.00 97 GLN A C 1
ATOM 773 O O . GLN A 1 97 ? -14.638 -12.510 10.579 1.00 92.00 97 GLN A O 1
ATOM 778 N N . VAL A 1 98 ? -12.550 -12.225 11.338 1.00 88.25 98 VAL A N 1
ATOM 779 C CA . VAL A 1 98 ? -12.867 -11.238 12.374 1.00 88.25 98 VAL A CA 1
ATOM 780 C C . VAL A 1 98 ? -12.150 -9.921 12.061 1.00 88.25 98 VAL A C 1
ATOM 782 O O . VAL A 1 98 ? -11.005 -9.953 11.601 1.00 88.25 98 VAL A O 1
ATOM 785 N N . PRO A 1 99 ? -12.779 -8.754 12.287 1.00 85.94 99 PRO A N 1
ATOM 786 C CA . PRO A 1 99 ? -12.132 -7.468 12.047 1.00 85.94 99 PRO A CA 1
ATOM 787 C C . PRO A 1 99 ? -10.837 -7.308 12.856 1.00 85.94 99 PRO A C 1
ATOM 789 O O . PRO A 1 99 ? -10.793 -7.595 14.049 1.00 85.94 99 PRO A O 1
ATOM 792 N N . HIS A 1 100 ? -9.781 -6.800 12.216 1.00 83.31 100 HIS A N 1
ATOM 793 C CA . HIS A 1 100 ? -8.530 -6.428 12.895 1.00 83.31 100 HIS A CA 1
ATOM 794 C C . HIS A 1 100 ? -8.583 -5.045 13.556 1.00 83.31 100 HIS A C 1
ATOM 796 O O . HIS A 1 100 ? -7.687 -4.685 14.322 1.00 83.31 100 HIS A O 1
ATOM 802 N N . HIS A 1 101 ? -9.589 -4.246 13.212 1.00 83.44 101 HIS A N 1
ATOM 803 C CA . HIS A 1 101 ? -9.802 -2.913 13.749 1.00 83.44 101 HIS A CA 1
ATOM 804 C C . HIS A 1 101 ? -11.070 -2.912 14.587 1.00 83.44 101 HIS A C 1
ATOM 806 O O . HIS A 1 101 ? -12.106 -3.413 14.148 1.00 83.44 101 HIS A O 1
ATOM 812 N N . ASP A 1 102 ? -10.980 -2.317 15.771 1.00 82.56 102 ASP A N 1
ATOM 813 C CA . ASP A 1 102 ? -12.151 -2.049 16.588 1.00 82.56 102 ASP A CA 1
ATOM 814 C C . ASP A 1 102 ? -12.957 -0.934 15.912 1.00 82.56 102 ASP A C 1
ATOM 816 O O . ASP A 1 102 ? -12.453 0.172 15.694 1.00 82.56 102 ASP A O 1
ATOM 820 N N . ALA A 1 103 ? -14.207 -1.225 15.560 1.00 83.69 103 ALA A N 1
ATOM 821 C CA . ALA A 1 103 ? -15.151 -0.211 15.119 1.00 83.69 103 ALA A CA 1
ATOM 822 C C . ALA A 1 103 ? -15.935 0.296 16.333 1.00 83.69 103 ALA A C 1
ATOM 824 O O . ALA A 1 103 ? -16.485 -0.495 17.098 1.00 83.69 103 ALA A O 1
ATOM 825 N N . ILE A 1 104 ? -15.994 1.617 16.502 1.00 83.94 104 ILE A N 1
ATOM 826 C CA . ILE A 1 104 ? -16.848 2.240 17.522 1.00 83.94 104 ILE A CA 1
ATOM 827 C C . ILE A 1 104 ? -18.301 2.275 17.021 1.00 83.94 104 ILE A C 1
ATOM 829 O O . ILE A 1 104 ? -19.215 1.937 17.766 1.00 83.94 104 ILE A O 1
ATOM 833 N N . ILE A 1 105 ? -18.502 2.637 15.748 1.00 87.50 105 ILE A N 1
ATOM 834 C CA . ILE A 1 105 ? -19.792 2.627 15.045 1.00 87.50 105 ILE A CA 1
ATOM 835 C C . ILE A 1 105 ? -19.553 2.150 13.611 1.00 87.50 105 ILE A C 1
ATOM 837 O O . ILE A 1 105 ? -18.598 2.587 12.968 1.00 87.50 105 ILE A O 1
ATOM 841 N N . ALA A 1 106 ? -20.436 1.288 13.112 1.00 87.25 106 ALA A N 1
ATOM 842 C CA . ALA A 1 106 ? -20.521 0.898 11.709 1.00 87.25 106 ALA A CA 1
ATOM 843 C C . ALA A 1 106 ? -21.999 0.949 11.284 1.00 87.25 106 ALA A C 1
ATOM 845 O O . ALA A 1 106 ? -22.704 -0.054 11.354 1.00 87.25 106 ALA A O 1
ATOM 846 N N . ASP A 1 107 ? -22.468 2.143 10.918 1.00 90.25 107 ASP A N 1
ATOM 847 C CA . ASP A 1 107 ? -23.830 2.408 10.444 1.00 90.25 107 ASP A CA 1
ATOM 848 C C . ASP A 1 107 ? -23.739 2.938 9.006 1.00 90.25 107 ASP A C 1
ATOM 850 O O . ASP A 1 107 ? -22.997 3.886 8.740 1.00 90.25 107 ASP A O 1
ATOM 854 N N . MET A 1 108 ? -24.422 2.271 8.076 1.00 90.75 108 MET A N 1
ATOM 855 C CA . MET A 1 108 ? -24.440 2.638 6.654 1.00 90.75 108 MET A CA 1
ATOM 856 C C . MET A 1 108 ? -25.704 3.415 6.263 1.00 90.75 108 MET A C 1
ATOM 858 O O . MET A 1 108 ? -25.797 3.885 5.131 1.00 90.75 108 MET A O 1
ATOM 862 N N . ASP A 1 109 ? -26.663 3.548 7.179 1.00 95.88 109 ASP A N 1
ATOM 863 C CA . ASP A 1 109 ? -27.958 4.187 6.952 1.00 95.88 109 ASP A CA 1
ATOM 864 C C . ASP A 1 109 ? -27.966 5.641 7.449 1.00 95.88 109 ASP A C 1
ATOM 866 O O . ASP A 1 109 ? -28.669 6.492 6.898 1.00 95.88 109 ASP A O 1
ATOM 870 N N . LYS A 1 110 ? -27.177 5.943 8.487 1.00 93.12 110 LYS A N 1
ATOM 871 C CA . LYS A 1 110 ? -27.117 7.260 9.135 1.00 93.12 110 LYS A CA 1
ATOM 872 C C . LYS A 1 110 ? -25.825 8.010 8.841 1.00 93.12 110 LYS A C 1
ATOM 874 O O . LYS A 1 110 ? -24.740 7.445 8.730 1.00 93.12 110 LYS A O 1
ATOM 879 N N . SER A 1 111 ? -25.926 9.337 8.768 1.00 91.12 111 SER A N 1
ATOM 880 C CA . SER A 1 111 ? -24.757 10.201 8.569 1.00 91.12 111 SER A CA 1
ATOM 881 C C . SER A 1 111 ? -23.856 10.208 9.807 1.00 91.12 111 SER A C 1
ATOM 883 O O . SER A 1 111 ? -24.346 10.312 10.932 1.00 91.12 111 SER A O 1
ATOM 885 N N . TYR A 1 112 ? -22.529 10.247 9.614 1.00 89.19 112 TYR A N 1
ATOM 886 C CA . TYR A 1 112 ? -21.556 10.372 10.714 1.00 89.19 112 TYR A CA 1
ATOM 887 C C . TYR A 1 112 ? -21.836 11.578 11.633 1.00 89.19 112 TYR A C 1
ATOM 889 O O . TYR A 1 112 ? -21.435 11.597 12.796 1.00 89.19 112 TYR A O 1
ATOM 897 N N . THR A 1 113 ? -22.518 12.603 11.108 1.00 90.69 113 THR A N 1
ATOM 898 C CA . THR A 1 113 ? -22.900 13.807 11.850 1.00 90.69 113 THR A CA 1
ATOM 899 C C . THR A 1 113 ? -23.857 13.529 13.002 1.00 90.69 113 THR A C 1
ATOM 901 O O . THR A 1 113 ? -23.847 14.297 13.958 1.00 90.69 113 THR A O 1
ATOM 904 N N . GLU A 1 114 ? -24.661 12.465 12.928 1.00 91.44 114 GLU A N 1
ATOM 905 C CA . GLU A 1 114 ? -25.594 12.086 13.998 1.00 91.44 114 GLU A CA 1
ATOM 906 C C . GLU A 1 114 ? -24.866 11.640 15.269 1.00 91.44 114 GLU A C 1
ATOM 908 O O . GLU A 1 114 ? -25.357 11.868 16.365 1.00 91.44 114 GLU A O 1
ATOM 913 N N . TYR A 1 115 ? -23.652 11.105 15.134 1.00 88.25 115 TYR A N 1
ATOM 914 C CA . TYR A 1 115 ? -22.836 10.615 16.252 1.00 88.25 115 TYR A CA 1
ATOM 915 C C . TYR A 1 115 ? -21.818 11.648 16.752 1.00 88.25 115 TYR A C 1
ATOM 917 O O . TYR A 1 115 ? -20.947 11.358 17.583 1.00 88.25 115 TYR A O 1
ATOM 925 N N . LYS A 1 116 ? -21.858 12.871 16.209 1.00 84.06 116 LYS A N 1
ATOM 926 C CA . LYS A 1 116 ? -20.875 13.911 16.515 1.00 84.06 116 LYS A CA 1
ATOM 927 C C . LYS A 1 116 ? -21.018 14.356 17.975 1.00 84.06 116 LYS A C 1
ATOM 929 O O . LYS A 1 116 ? -21.978 15.022 18.336 1.00 84.06 116 LYS A O 1
ATOM 934 N N . GLY A 1 117 ? -20.005 14.055 18.788 1.00 82.31 117 GLY A N 1
ATOM 935 C CA . GLY A 1 117 ? -19.949 14.415 20.211 1.00 82.31 117 GLY A CA 1
ATOM 936 C C . GLY A 1 117 ? -20.233 13.258 21.172 1.00 82.31 117 GLY A C 1
ATOM 937 O O . GLY A 1 117 ? -19.959 13.398 22.359 1.00 82.31 117 GLY A O 1
ATOM 938 N N . GLU A 1 118 ? -20.702 12.110 20.676 1.00 78.38 118 GLU A N 1
ATOM 939 C CA . GLU A 1 118 ? -20.998 10.933 21.509 1.00 78.38 118 GLU A CA 1
ATOM 940 C C . GLU A 1 118 ? -19.748 10.082 21.803 1.00 78.38 118 GLU A C 1
ATOM 942 O O . GLU A 1 118 ? -19.638 9.474 22.866 1.00 78.38 118 GLU A O 1
ATOM 947 N N . TYR A 1 119 ? -18.762 10.099 20.899 1.00 70.25 119 TYR A N 1
ATOM 948 C CA . TYR A 1 119 ? -17.559 9.250 20.952 1.00 70.25 119 TYR A CA 1
ATOM 949 C C . TYR A 1 119 ? -16.262 10.067 20.885 1.00 70.25 119 TYR A C 1
ATOM 951 O O . TYR A 1 119 ? -15.347 9.751 20.130 1.00 70.25 119 TYR A O 1
ATOM 959 N N . GLY A 1 120 ? -16.234 11.175 21.628 1.00 59.00 120 GLY A N 1
ATOM 960 C CA . GLY A 1 120 ? -15.281 12.271 21.466 1.00 59.00 120 GLY A CA 1
ATOM 961 C C . GLY A 1 120 ? -13.785 11.930 21.462 1.00 59.00 120 GLY A C 1
ATOM 962 O O . GLY A 1 120 ? -13.326 10.895 21.945 1.00 59.00 120 GLY A O 1
ATOM 963 N N . ALA A 1 121 ? -13.032 12.918 20.979 1.00 44.88 121 ALA A N 1
ATOM 964 C CA . ALA A 1 121 ? -11.790 13.351 21.604 1.00 44.88 121 ALA A CA 1
ATOM 965 C C . ALA A 1 121 ? -12.032 14.744 22.197 1.00 44.88 121 ALA A C 1
ATOM 967 O O . ALA A 1 121 ? -12.726 15.540 21.519 1.00 44.88 121 ALA A O 1
#

Sequence (121 aa):
MKWGSRILLGLTPKSLRYRIWKKAEKEMTKYGLAESDGITELCSGPGYMRNKYPIASFEDNLFLPFEGTEMPIPVGYDAYLRTAFGDYMTPPPADKQVPHHDAIIADMDKSYTEYKGEYGA

=== Feature glossary ===
The record interleaves many kinds of information about one protein. Here is each kind framed as the question it answers.

Q: What known structures does this most resemble?
A: Structural nearest neighbors (via Foldseek easy-search vs the PDB). Reported per hit: target PDB id, E-value, and alignment TM-score. A TM-score above ~0.5 is the conventional threshold for 'same fold'.

Q: Where is each backbone atom in 3D?
A: The mmCIF table is the protein's shape written out atom by atom. For each backbone N, Cα, C, and carbonyl O, it records an (x, y, z) coordinate triple in Å plus the residue type, chain letter, and residue number.

Q: What are the backbone torsion angles?
A: The φ/ψ torsion pair specifies the backbone conformation at each residue. φ rotates about the N–Cα bond, ψ about the Cα–C bond. Steric clashes forbid most of the (φ, ψ) plane — the allowed regions (α-helix basin, β-sheet basin, left-handed helix) are the Ramachandran-allowed regions.

Q: Which residues are buried vs exposed?
A: Solvent-accessible surface area (SASA) is the area in Å² traced out by the centre of a 1.4 Å probe sphere (a water molecule) rolled over the protein's van der Waals surface (Shrake–Rupley / Lee–Richards construction). Buried residues have near-zero SASA; fully exposed residues can exceed 200 Å². The total SASA scales roughly with the number of surface residues.

Q: How confident is the AlphaFold model at each residue?
A: pLDDT is the predicted lDDT-Cα score: AlphaFold's confidence that the local environment of each residue (all inter-atomic distances within 15 Å) is correctly placed. It is a per-residue number between 0 and 100, with higher meaning more reliable.

Q: What does the local fold look like, residue by residue?
A: 3Di is Foldseek's structural alphabet. Each residue is assigned one of twenty discrete states based on how its Cα sits relative to its spatial (not sequential) neighbors. Aligning 3Di strings finds structural homologs roughly as well as full 3D superposition, but orders of magnitude faster.

Q: How big and how compact is the whole molecule?
A: Radius of gyration (Rg) is the root-mean-square distance of Cα atoms from their centroid — a single number for overall size and compactness. A globular domain of N residues has Rg ≈ 2.2·N^0.38 Å; an extended or disordered chain has a much larger Rg. The Cα contact count is the number of residue pairs whose Cα atoms are within 8 Å and are more than four positions apart in sequence — a standard proxy for tertiary packing density. The bounding box is the smallest axis-aligned box enclosing all Cα atoms.

Q: Which residues are in helices, strands, or loops?
A: DSSP 8-state secondary structure assigns each residue one of H (α-helix), G (3₁₀-helix), I (π-helix), E (extended β-strand), B (isolated β-bridge), T (hydrogen-bonded turn), S (bend), or '-' (coil). The assignment is computed from backbone hydrogen-bond geometry via the Kabsch–Sander algorithm.

Q: How mobile is each atom in the crystal?
A: Crystallographic B-factors measure how much each atom's electron density is smeared out, in Å². They rise in mobile loops and surface residues and fall in the buried interior. In AlphaFold models this column is repurposed to hold pLDDT instead.

Q: What if only a Cα trace is available?
A: P-SEA three-state annotation labels each residue as helix, strand, or coil based purely on the geometry of the Cα trace. It serves as a fallback when the full backbone (and thus DSSP) is unavailable.

Q: What family and function is it annotated with?
A: Database cross-references. InterPro integrates a dozen domain/family signature databases into unified entries with residue-range hits. GO terms attach function/process/location labels with evidence codes. CATH codes position the fold in a four-level structural taxonomy. Organism is the NCBI-taxonomy species name.

Q: Are the domains correctly placed relative to each other?
A: Predicted Aligned Error (PAE) is an AlphaFold confidence matrix: entry (i, j) is the expected error in the position of residue j, in ångströms, when the prediction is superimposed on the true structure at residue i. Low PAE within a block of residues means that block is internally rigid and well-predicted; high PAE between two blocks means their relative placement is uncertain even if each block individually is confident.

Q: What do the diagnostic pl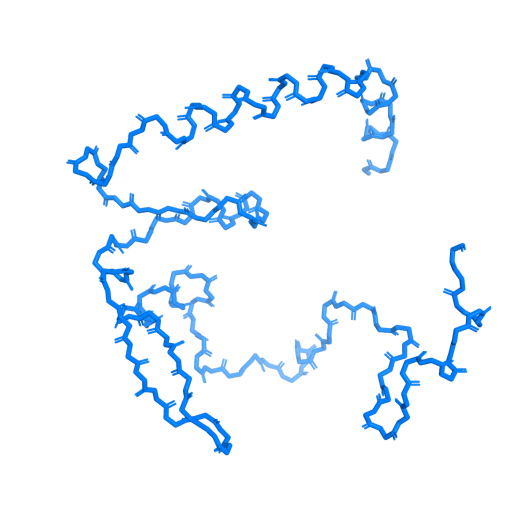ots show?
A: Three diagnostic plots accompany the record. The Cα contact map visualizes the tertiary structure as a 2D adjacency matrix (8 Å cutoff, sequence-local contacts suppressed). The Ramachandran plot shows the distribution of backbone (φ, ψ) torsions, with points in the α and β basins reflecting secondary structure content. The PAE plot shows AlphaFold's inter-residue confidence as a color matrix.

Q: What is the amino-acid chain?
A: Primary structure: the covalent order of the twenty standard amino acids along the backbone. Two proteins with the same sequence will (almost always) fold to the same structure; two with 30% identity often share a fold but not the details.

Q: What do the rendered images show?
A: The six renders are orthographic views along the three Cartesian axes in both directions. Representation (cartoon, sticks, or surface) and color scheme (sequence-rainbow or by-chain) vary across proteins so the training set covers all the common visualization conventions.